Protein AF-D6KAJ3-F1 (afdb_monomer_lite)

Secondary structure (DSSP, 8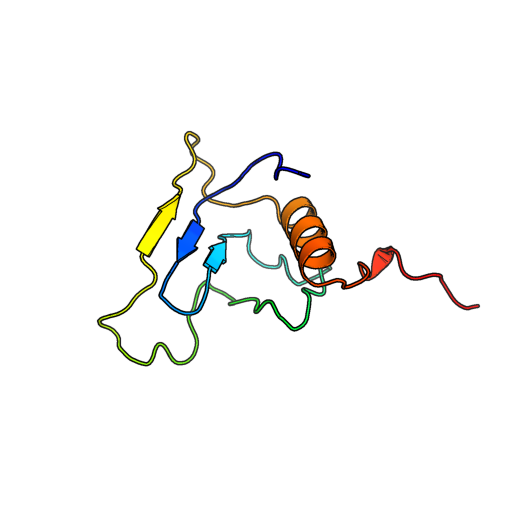-state):
----S----EEE-SS-EEE---TTTTSS----TTS---GGG--TT-S-GGGPPEEEE--SSS--PPPHHHHHHHHHHHHTPPPGGGS----

Structure (mmCIF, N/CA/C/O backbone):
data_AF-D6KAJ3-F1
#
_entry.id   AF-D6KAJ3-F1
#
loop_
_atom_site.group_PDB
_atom_site.id
_atom_site.type_symbol
_atom_site.label_atom_id
_atom_site.label_alt_id
_atom_site.label_comp_id
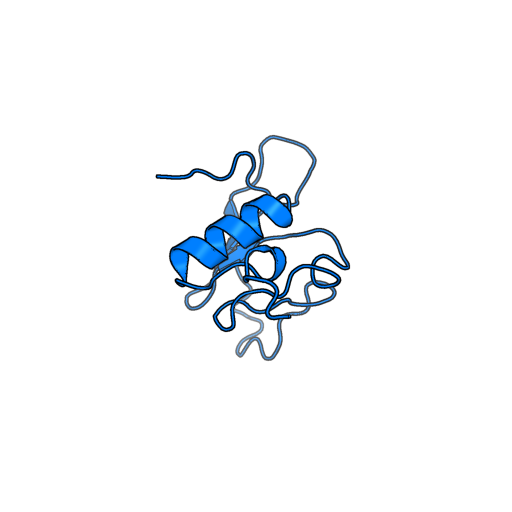_atom_site.label_asym_id
_atom_site.label_entity_id
_atom_site.label_seq_id
_atom_site.pdbx_PDB_ins_code
_atom_site.Cartn_x
_atom_site.Cartn_y
_atom_site.Cartn_z
_atom_site.occupancy
_atom_site.B_iso_or_equiv
_atom_site.auth_seq_id
_atom_site.auth_comp_id
_atom_site.auth_asym_id
_atom_site.auth_atom_id
_atom_site.pdbx_PDB_model_num
ATOM 1 N N . MET A 1 1 ? 6.378 13.968 12.902 1.00 47.94 1 MET A N 1
ATOM 2 C CA . MET A 1 1 ? 5.610 12.983 12.105 1.00 47.94 1 MET A CA 1
ATOM 3 C C . MET A 1 1 ? 6.564 11.912 11.598 1.00 47.94 1 MET A C 1
ATOM 5 O O . MET A 1 1 ? 7.598 12.296 11.059 1.00 47.94 1 MET A O 1
ATOM 9 N N . PRO A 1 2 ? 6.282 10.610 11.775 1.00 53.62 2 PRO A N 1
ATOM 10 C CA . PRO A 1 2 ? 7.087 9.572 11.147 1.00 53.62 2 PRO A CA 1
ATOM 11 C C . PRO A 1 2 ? 6.883 9.682 9.635 1.00 53.62 2 PRO A C 1
ATOM 13 O O . PRO A 1 2 ? 5.778 9.491 9.137 1.00 53.62 2 PRO A O 1
ATOM 16 N N . ARG A 1 3 ? 7.929 10.083 8.915 1.00 69.19 3 ARG A N 1
ATOM 17 C CA . ARG A 1 3 ? 7.907 10.149 7.453 1.00 69.19 3 ARG A CA 1
ATOM 18 C C . ARG A 1 3 ? 8.352 8.793 6.932 1.00 69.19 3 ARG A C 1
ATOM 20 O O . ARG A 1 3 ? 9.273 8.196 7.489 1.00 69.19 3 ARG A O 1
ATOM 27 N N . LEU A 1 4 ? 7.706 8.310 5.877 1.00 83.56 4 LEU A N 1
ATOM 28 C CA . LEU A 1 4 ? 8.216 7.147 5.164 1.00 83.56 4 LEU A CA 1
ATOM 29 C C . LEU A 1 4 ? 9.637 7.469 4.671 1.00 83.56 4 LEU A C 1
ATOM 31 O O . LEU A 1 4 ? 9.836 8.540 4.096 1.00 83.56 4 LEU A O 1
ATOM 35 N N . PRO A 1 5 ? 10.620 6.575 4.882 1.00 82.81 5 PRO A N 1
ATOM 36 C CA . PRO A 1 5 ? 11.999 6.820 4.458 1.00 82.81 5 PRO A CA 1
ATOM 37 C C . PRO A 1 5 ? 12.103 6.937 2.933 1.00 82.81 5 PRO A C 1
ATOM 39 O O . PRO A 1 5 ? 12.944 7.662 2.415 1.00 82.81 5 PRO A O 1
ATOM 42 N N . ARG A 1 6 ? 11.215 6.240 2.215 1.00 90.00 6 ARG A N 1
ATOM 43 C CA . ARG A 1 6 ? 11.027 6.346 0.771 1.00 90.00 6 ARG A CA 1
ATOM 44 C C . ARG A 1 6 ? 9.549 6.187 0.441 1.00 90.00 6 ARG A C 1
ATOM 46 O O . ARG A 1 6 ? 8.903 5.300 0.994 1.00 90.00 6 ARG A O 1
ATOM 53 N N . VAL A 1 7 ? 9.058 6.995 -0.493 1.00 93.75 7 VAL A N 1
ATOM 54 C CA . VAL A 1 7 ? 7.707 6.891 -1.056 1.00 93.75 7 VAL A CA 1
ATOM 55 C C . VAL A 1 7 ? 7.836 6.660 -2.559 1.00 93.75 7 VAL A C 1
ATOM 57 O O . VAL A 1 7 ? 8.472 7.467 -3.240 1.00 93.75 7 VAL A O 1
ATOM 60 N N . GLY A 1 8 ? 7.290 5.540 -3.040 1.00 95.19 8 GLY A N 1
ATOM 61 C CA . GLY A 1 8 ? 7.185 5.211 -4.466 1.00 95.19 8 GLY A CA 1
ATOM 62 C C . GLY A 1 8 ? 6.052 5.982 -5.137 1.00 95.19 8 GLY A C 1
ATOM 63 O O . GLY A 1 8 ? 5.665 7.034 -4.655 1.00 95.19 8 GLY A O 1
ATOM 64 N N . CYS A 1 9 ? 5.490 5.474 -6.226 1.00 96.25 9 CYS A N 1
ATOM 65 C CA . CYS A 1 9 ? 4.316 6.071 -6.846 1.00 96.25 9 CYS A CA 1
ATOM 66 C C . CYS A 1 9 ? 3.112 6.012 -5.899 1.00 96.25 9 CYS A C 1
ATOM 68 O O . CYS A 1 9 ? 2.845 4.967 -5.293 1.00 96.25 9 CYS A O 1
ATOM 70 N N . VAL A 1 10 ? 2.385 7.127 -5.814 1.00 96.00 10 VAL A N 1
ATOM 71 C CA . VAL A 1 10 ? 1.105 7.209 -5.105 1.00 96.00 10 VAL A CA 1
ATOM 72 C C . VAL A 1 10 ? 0.045 7.698 -6.068 1.00 96.00 10 VAL A C 1
ATOM 74 O O . VAL A 1 10 ? 0.209 8.752 -6.686 1.00 96.00 10 VAL A O 1
ATOM 77 N N . TYR A 1 11 ? -1.035 6.939 -6.171 1.00 94.88 11 TYR A N 1
ATOM 78 C CA . TYR A 1 11 ? -2.220 7.331 -6.910 1.00 94.88 11 TYR A CA 1
ATOM 79 C C . TYR A 1 11 ? -3.330 7.698 -5.937 1.00 94.88 11 TYR A C 1
ATOM 81 O O . TYR A 1 11 ? -3.363 7.197 -4.816 1.00 94.88 11 TYR A O 1
ATOM 89 N N . ALA A 1 12 ? -4.237 8.568 -6.350 1.00 93.88 12 ALA A N 1
ATOM 90 C CA . ALA A 1 12 ? -5.392 8.920 -5.548 1.00 93.88 12 ALA A CA 1
ATOM 91 C C . ALA A 1 12 ? -6.609 9.199 -6.425 1.00 93.88 12 ALA A C 1
ATOM 93 O O . ALA A 1 12 ? -6.497 9.736 -7.533 1.00 93.88 12 ALA A O 1
ATOM 94 N N . ASP A 1 13 ? -7.762 8.842 -5.884 1.00 89.81 13 ASP A N 1
ATOM 95 C CA . ASP A 1 13 ? -9.081 9.270 -6.331 1.00 89.81 13 ASP A CA 1
ATOM 96 C C . ASP A 1 13 ? -9.798 9.988 -5.166 1.00 89.81 13 ASP A C 1
ATOM 98 O O . ASP A 1 13 ? -9.163 10.383 -4.185 1.00 89.81 13 ASP A O 1
ATOM 102 N N . GLU A 1 14 ? -11.109 10.209 -5.271 1.00 87.44 14 GLU A N 1
ATOM 103 C CA . GLU A 1 14 ? -11.887 10.896 -4.225 1.00 87.44 14 GLU A CA 1
ATOM 104 C C . GLU A 1 14 ? -12.032 10.097 -2.923 1.00 87.44 14 GLU A C 1
ATOM 106 O O . GLU A 1 14 ? -12.373 10.661 -1.886 1.00 87.44 14 GLU A O 1
ATOM 111 N N . THR A 1 15 ? -11.808 8.788 -2.982 1.00 87.31 15 THR A N 1
ATOM 112 C CA . THR A 1 15 ? -12.133 7.831 -1.924 1.00 87.31 15 THR A CA 1
ATOM 113 C C . THR A 1 15 ? -10.899 7.158 -1.337 1.00 87.31 15 THR A C 1
ATOM 115 O O . THR A 1 15 ? -10.863 6.902 -0.135 1.00 87.31 15 THR A O 1
ATOM 118 N N . HIS A 1 16 ? -9.873 6.900 -2.152 1.00 90.31 16 HIS A N 1
ATOM 119 C CA . HIS A 1 16 ? -8.734 6.078 -1.763 1.00 90.31 16 HIS A CA 1
ATOM 120 C C . HIS A 1 16 ? -7.398 6.658 -2.224 1.00 90.31 16 HIS A C 1
ATOM 122 O O . HIS A 1 16 ? -7.277 7.317 -3.260 1.00 90.31 16 HIS A O 1
ATOM 128 N N . TRP A 1 17 ? -6.365 6.369 -1.431 1.00 93.50 17 TRP A N 1
ATOM 129 C CA . TRP A 1 17 ? -4.966 6.542 -1.806 1.00 93.50 17 TRP A CA 1
ATOM 130 C C . TRP A 1 17 ? -4.349 5.166 -2.030 1.00 93.50 17 TRP A C 1
ATOM 132 O O . TRP A 1 17 ? -4.535 4.247 -1.233 1.00 93.50 17 TRP A O 1
ATOM 142 N N . TRP A 1 18 ? -3.573 5.047 -3.096 1.00 94.62 18 TRP A N 1
ATOM 143 C CA . TRP A 1 18 ? -3.022 3.795 -3.583 1.00 94.62 18 TRP A CA 1
ATOM 144 C C . TRP A 1 18 ? -1.505 3.901 -3.656 1.00 94.62 18 TRP A C 1
ATOM 146 O O . TRP A 1 18 ? -0.962 4.755 -4.358 1.00 94.62 18 TRP A O 1
ATOM 156 N N . TRP A 1 19 ? -0.804 3.009 -2.964 1.00 95.62 19 TRP A N 1
ATOM 157 C CA . TRP A 1 19 ? 0.648 2.881 -3.059 1.00 95.62 19 TRP A CA 1
ATOM 158 C C . TRP A 1 19 ? 0.998 1.655 -3.889 1.00 95.62 19 TRP A C 1
ATOM 160 O O . TRP A 1 19 ? 0.460 0.575 -3.658 1.00 95.62 19 TRP A O 1
ATOM 170 N N . ILE A 1 20 ? 1.968 1.792 -4.794 1.00 94.88 20 ILE A N 1
ATOM 171 C CA . ILE A 1 20 ? 2.582 0.616 -5.417 1.00 94.88 20 ILE A CA 1
ATOM 172 C C . ILE A 1 20 ? 3.520 -0.041 -4.400 1.00 94.88 20 ILE A C 1
ATOM 174 O O . ILE A 1 20 ? 4.404 0.614 -3.835 1.00 94.88 20 ILE A O 1
ATOM 178 N N . VAL A 1 21 ? 3.363 -1.347 -4.213 1.00 95.38 21 VAL A N 1
ATOM 179 C CA . VAL A 1 21 ? 4.263 -2.219 -3.448 1.00 95.38 21 VAL A CA 1
ATOM 180 C C . VAL A 1 21 ? 4.673 -3.414 -4.318 1.00 95.38 21 VAL A C 1
ATOM 182 O O . VAL A 1 21 ? 3.982 -3.706 -5.295 1.00 95.38 21 VAL A O 1
ATOM 185 N N . PRO A 1 22 ? 5.790 -4.103 -4.020 1.00 94.75 22 PRO A N 1
ATOM 186 C CA . PRO A 1 22 ? 6.122 -5.355 -4.695 1.00 94.75 22 PRO A CA 1
ATOM 187 C C . PRO A 1 22 ? 4.990 -6.388 -4.575 1.00 94.75 22 PRO A C 1
ATOM 189 O O . PRO A 1 22 ? 4.223 -6.367 -3.604 1.00 94.75 22 PRO A O 1
ATOM 192 N N . ALA A 1 23 ? 4.903 -7.300 -5.544 1.00 93.12 23 ALA A N 1
ATOM 193 C CA . ALA A 1 23 ? 4.027 -8.467 -5.443 1.00 93.12 23 ALA A CA 1
ATOM 194 C C . ALA A 1 23 ? 4.310 -9.258 -4.151 1.00 93.12 23 ALA A C 1
ATOM 196 O O . ALA A 1 23 ? 5.407 -9.165 -3.595 1.00 93.12 23 ALA A O 1
ATOM 197 N N . ASP A 1 24 ? 3.299 -9.979 -3.666 1.00 91.75 24 ASP A N 1
ATOM 198 C CA . ASP A 1 24 ? 3.354 -10.819 -2.460 1.00 91.75 24 ASP A CA 1
ATOM 199 C C . ASP A 1 24 ? 3.681 -10.055 -1.163 1.00 91.75 24 ASP A C 1
ATOM 201 O O . ASP A 1 24 ? 4.092 -10.628 -0.151 1.00 91.75 24 ASP A O 1
ATOM 205 N N . SER A 1 25 ? 3.485 -8.732 -1.156 1.00 93.38 25 SER A N 1
ATOM 206 C CA . SER A 1 25 ? 3.680 -7.917 0.052 1.00 93.3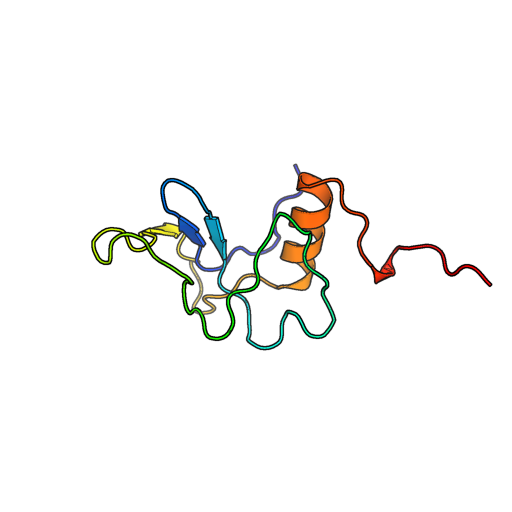8 25 SER A CA 1
ATOM 207 C C . SER A 1 25 ? 2.651 -8.219 1.148 1.00 93.38 25 SER A C 1
ATOM 209 O O . SER A 1 25 ? 2.811 -7.743 2.266 1.00 93.38 25 SER A O 1
ATOM 211 N N . ASP A 1 26 ? 1.606 -8.987 0.858 1.00 90.06 26 ASP A N 1
ATOM 212 C CA . ASP A 1 26 ? 0.614 -9.508 1.799 1.00 90.06 26 ASP A CA 1
ATOM 213 C C . ASP A 1 26 ? 1.030 -10.830 2.471 1.00 90.06 26 ASP A C 1
ATOM 215 O O . ASP A 1 26 ? 0.480 -11.165 3.519 1.00 90.06 26 ASP A O 1
ATOM 219 N N . TYR A 1 27 ? 2.048 -11.537 1.960 1.00 86.06 27 TYR A N 1
ATOM 220 C CA . TYR A 1 27 ? 2.469 -12.855 2.467 1.00 86.06 27 TYR A CA 1
ATOM 221 C C . TYR A 1 27 ? 2.774 -12.875 3.978 1.00 86.06 27 TYR A C 1
ATOM 223 O O . TYR A 1 27 ? 2.425 -13.820 4.683 1.00 86.06 27 TYR A O 1
ATOM 231 N N . ALA A 1 28 ? 3.415 -11.824 4.496 1.00 83.25 28 ALA A N 1
ATOM 232 C CA . ALA A 1 28 ? 3.757 -11.698 5.919 1.00 83.25 28 ALA A CA 1
ATOM 233 C C . ALA A 1 28 ? 3.206 -10.420 6.572 1.00 83.25 28 ALA A C 1
ATOM 235 O O . ALA A 1 28 ? 3.358 -10.216 7.780 1.00 83.25 28 ALA A O 1
ATOM 236 N N . LEU A 1 29 ? 2.575 -9.542 5.788 1.00 88.19 29 LEU A N 1
ATOM 237 C CA . LEU A 1 29 ? 2.031 -8.278 6.268 1.00 88.19 29 LEU A CA 1
ATOM 238 C C . LEU A 1 29 ? 0.513 -8.359 6.220 1.00 88.19 29 LEU A C 1
ATOM 240 O O . LEU A 1 29 ? -0.115 -8.137 5.189 1.00 88.19 29 LEU A O 1
ATOM 244 N N . ARG A 1 30 ? -0.090 -8.643 7.375 1.00 91.19 30 ARG A N 1
ATOM 245 C CA . ARG A 1 30 ? -1.536 -8.498 7.531 1.00 91.19 30 ARG A CA 1
ATOM 246 C C . ARG A 1 30 ? -1.870 -7.014 7.601 1.00 91.19 30 ARG A C 1
ATOM 248 O O . ARG A 1 30 ? -1.815 -6.438 8.690 1.00 91.19 30 ARG A O 1
ATOM 255 N N . TRP A 1 31 ? -2.140 -6.413 6.443 1.00 92.25 31 TRP A N 1
ATOM 256 C CA . TRP A 1 31 ? -2.550 -5.016 6.317 1.00 92.25 31 TRP A CA 1
ATOM 257 C C . TRP A 1 31 ? -3.752 -4.713 7.235 1.00 92.25 31 TRP A C 1
ATOM 259 O O . TRP A 1 31 ? -4.564 -5.610 7.472 1.00 92.25 31 TRP A O 1
ATOM 269 N N . PRO A 1 32 ? -3.850 -3.496 7.808 1.00 93.19 32 PRO A N 1
ATOM 270 C CA . PRO A 1 32 ? -5.015 -3.096 8.603 1.00 93.19 32 PRO A CA 1
ATOM 271 C C . PRO A 1 32 ? -6.320 -3.224 7.810 1.00 93.19 32 PRO A C 1
ATOM 273 O O . PRO A 1 32 ? -6.297 -2.994 6.608 1.00 93.19 32 PRO A O 1
ATOM 276 N N . ASP A 1 33 ? -7.454 -3.473 8.473 1.00 91.12 33 ASP A N 1
ATOM 277 C CA . ASP A 1 33 ? -8.759 -3.649 7.801 1.00 91.12 33 ASP A CA 1
ATOM 278 C C . ASP A 1 33 ? -9.175 -2.439 6.941 1.00 91.12 33 ASP A C 1
ATOM 280 O O . ASP A 1 33 ? -9.889 -2.588 5.956 1.00 91.12 33 ASP A O 1
ATOM 284 N N . ALA A 1 34 ? -8.692 -1.239 7.283 1.00 89.12 34 ALA A N 1
ATOM 285 C CA . ALA A 1 34 ? -8.901 -0.011 6.511 1.00 89.12 34 ALA A CA 1
ATOM 286 C C . ALA A 1 34 ? -8.030 0.095 5.237 1.00 89.12 34 ALA A C 1
ATOM 288 O O . ALA A 1 34 ? -8.096 1.100 4.533 1.00 89.12 34 ALA A O 1
ATOM 289 N N . ALA A 1 35 ? -7.169 -0.888 4.964 1.00 92.00 35 ALA A N 1
ATOM 290 C CA . ALA A 1 35 ? -6.299 -0.938 3.797 1.00 92.00 35 ALA A CA 1
ATOM 291 C C . ALA A 1 35 ? -6.545 -2.227 3.002 1.00 92.00 35 ALA A C 1
ATOM 293 O O . ALA A 1 35 ? -6.488 -3.332 3.535 1.00 92.00 35 ALA A O 1
ATOM 294 N N . HIS A 1 36 ? -6.748 -2.081 1.694 1.00 89.62 36 HIS A N 1
ATOM 295 C CA . HIS A 1 36 ? -6.969 -3.201 0.785 1.00 89.62 36 HIS A CA 1
ATOM 296 C C . HIS A 1 36 ? -5.703 -3.500 -0.022 1.00 89.62 36 HIS A C 1
ATOM 298 O O . HIS A 1 36 ? -5.120 -2.605 -0.637 1.00 89.62 36 HIS A O 1
ATOM 304 N N . TYR A 1 37 ? -5.282 -4.767 -0.044 1.00 91.75 37 TYR A N 1
ATOM 305 C CA . TYR A 1 37 ? -4.221 -5.228 -0.936 1.00 91.75 37 TYR A CA 1
ATOM 306 C C . TYR A 1 37 ? -4.824 -5.633 -2.286 1.00 91.75 37 TYR A C 1
ATOM 308 O O . TYR A 1 37 ? -5.507 -6.649 -2.392 1.00 91.75 37 TYR A O 1
ATOM 316 N N . ALA A 1 38 ? -4.596 -4.814 -3.311 1.00 91.56 38 ALA A N 1
ATOM 317 C CA . ALA A 1 38 ? -5.071 -5.057 -4.670 1.00 91.56 38 ALA A CA 1
ATOM 318 C C . ALA A 1 38 ? -4.044 -5.880 -5.467 1.00 91.56 38 ALA A C 1
ATOM 320 O O . ALA A 1 38 ? -3.126 -5.330 -6.087 1.00 91.56 38 ALA A O 1
ATOM 321 N N . THR A 1 39 ? -4.184 -7.206 -5.442 1.00 90.06 39 THR A N 1
ATOM 322 C CA . THR A 1 39 ? -3.287 -8.126 -6.158 1.00 90.06 39 THR A CA 1
ATOM 323 C C . THR A 1 39 ? -3.251 -7.816 -7.654 1.00 90.06 39 THR A C 1
ATOM 325 O O . THR A 1 39 ? -4.277 -7.574 -8.289 1.00 90.06 39 THR A O 1
ATOM 328 N N . GLY A 1 40 ? -2.045 -7.793 -8.228 1.00 89.00 40 GLY A N 1
ATOM 329 C CA . GLY A 1 40 ? -1.843 -7.469 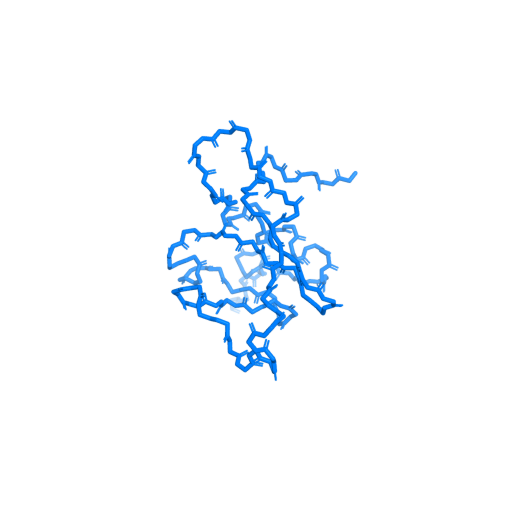-9.643 1.00 89.00 40 GLY A CA 1
ATOM 330 C C . GLY A 1 40 ? -2.173 -6.019 -10.018 1.00 89.00 40 GLY A C 1
ATOM 331 O O . GLY A 1 40 ? -2.247 -5.720 -11.205 1.00 89.00 40 GLY A O 1
ATOM 332 N N . ALA A 1 41 ? -2.370 -5.132 -9.032 1.00 87.50 41 ALA A N 1
ATOM 333 C CA . ALA A 1 41 ? -2.842 -3.761 -9.232 1.00 87.50 41 ALA A CA 1
ATOM 334 C C . ALA A 1 41 ? -4.195 -3.679 -9.969 1.00 87.50 41 ALA A C 1
ATOM 336 O O . ALA A 1 41 ? -4.460 -2.728 -10.704 1.00 87.50 41 ALA A O 1
ATOM 337 N N . VAL A 1 42 ? -5.059 -4.678 -9.759 1.00 86.81 42 VAL A N 1
ATOM 338 C CA . VAL A 1 42 ? -6.432 -4.686 -10.272 1.00 86.81 42 VAL A CA 1
ATOM 339 C C . VAL A 1 42 ? -7.334 -3.968 -9.273 1.00 86.81 42 VAL A C 1
ATOM 341 O O . VAL A 1 42 ? -7.414 -4.366 -8.114 1.00 86.81 42 VAL A O 1
ATOM 344 N N . LEU A 1 43 ? -8.011 -2.910 -9.717 1.00 80.69 43 LEU A N 1
ATOM 345 C CA . LEU A 1 43 ? -8.950 -2.153 -8.888 1.00 80.69 43 LEU A CA 1
ATOM 346 C C . LEU A 1 43 ? -10.324 -2.847 -8.909 1.00 80.69 43 LEU A C 1
ATOM 348 O O . LEU A 1 43 ? -10.938 -2.898 -9.979 1.00 80.69 43 LEU A O 1
ATOM 352 N N . PRO A 1 44 ? -10.807 -3.401 -7.781 1.00 69.25 44 PRO A N 1
ATOM 353 C CA . PRO A 1 44 ? -12.137 -3.997 -7.721 1.00 69.25 44 PRO A CA 1
ATOM 354 C C . PRO A 1 44 ? -13.201 -2.902 -7.869 1.00 69.25 44 PRO A C 1
ATOM 356 O O . PRO A 1 44 ? -13.082 -1.848 -7.249 1.00 69.25 44 PRO A O 1
ATOM 359 N N . ASP A 1 45 ? -14.214 -3.150 -8.704 1.00 64.69 45 ASP A N 1
ATOM 360 C CA . ASP A 1 45 ? -15.393 -2.293 -8.886 1.00 64.69 45 ASP A CA 1
ATOM 361 C C . ASP A 1 45 ? -15.087 -0.795 -9.029 1.00 64.69 45 ASP A C 1
ATOM 363 O O . ASP A 1 45 ? -15.705 0.025 -8.356 1.00 64.69 45 ASP A O 1
ATOM 367 N N . ALA A 1 46 ? -14.152 -0.406 -9.907 1.00 60.84 46 ALA A N 1
ATOM 368 C CA . ALA A 1 46 ? -13.995 1.002 -10.280 1.00 60.84 46 ALA A CA 1
ATOM 369 C C . ALA A 1 46 ? -15.325 1.484 -10.905 1.00 60.84 46 ALA A C 1
ATOM 371 O O . ALA A 1 46 ? -15.591 1.144 -12.061 1.00 60.84 46 ALA A O 1
ATOM 372 N N . PRO A 1 47 ? -16.183 2.248 -10.188 1.00 55.09 47 PRO A N 1
ATOM 373 C CA . PRO A 1 47 ? -17.591 2.416 -10.571 1.00 55.09 47 PRO A CA 1
ATOM 374 C C . PRO A 1 47 ? -17.760 3.198 -11.875 1.00 55.09 47 PRO A C 1
ATOM 376 O O . PRO A 1 47 ? -18.836 3.222 -12.460 1.00 55.09 47 PRO A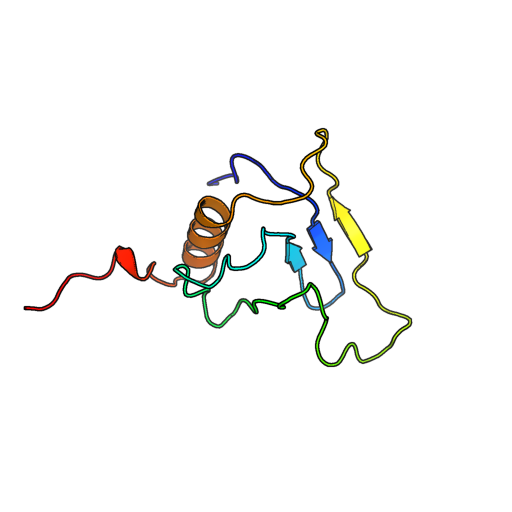 O 1
ATOM 379 N N . HIS A 1 48 ? -16.683 3.838 -12.330 1.00 56.19 48 HIS A N 1
ATOM 380 C CA . HIS A 1 48 ? -16.584 4.520 -13.602 1.00 56.19 48 HIS A CA 1
ATOM 381 C C . HIS A 1 48 ? -15.169 4.302 -14.144 1.00 56.19 48 HIS A C 1
ATOM 383 O O . HIS A 1 48 ? -14.194 4.748 -13.537 1.00 56.19 48 HIS A O 1
ATOM 389 N N . THR A 1 49 ? -15.042 3.661 -15.306 1.00 57.44 49 THR A N 1
ATOM 390 C CA . THR A 1 49 ? -13.781 3.586 -16.072 1.00 57.44 49 THR A CA 1
ATOM 391 C C . THR A 1 49 ? -13.192 4.969 -16.372 1.00 57.44 49 THR A C 1
ATOM 393 O O . THR A 1 49 ? -11.987 5.092 -16.571 1.00 57.44 49 THR A O 1
ATOM 396 N N . ASP A 1 50 ? -14.019 6.015 -16.316 1.00 62.78 50 ASP A N 1
ATOM 397 C CA . ASP A 1 50 ? -13.622 7.416 -16.486 1.00 62.78 50 ASP A CA 1
ATOM 398 C C . ASP A 1 50 ? -12.904 8.006 -15.261 1.00 62.78 50 ASP A C 1
ATOM 400 O O . ASP A 1 50 ? -12.423 9.138 -15.308 1.00 62.78 50 ASP A O 1
ATOM 404 N N . ARG A 1 51 ? -12.817 7.261 -14.150 1.00 72.50 51 ARG A N 1
ATOM 405 C CA . ARG A 1 51 ? -12.300 7.764 -12.874 1.00 72.50 51 ARG A CA 1
ATOM 406 C C . ARG A 1 51 ? -11.216 6.878 -12.274 1.00 72.50 51 ARG A C 1
ATOM 408 O O . ARG A 1 51 ? -11.248 6.536 -11.095 1.00 72.50 51 ARG A O 1
ATOM 415 N N . LEU A 1 52 ? -10.238 6.518 -13.101 1.00 82.75 52 LEU A N 1
ATOM 416 C CA . LEU A 1 52 ? -9.023 5.870 -12.619 1.00 82.75 52 LEU A CA 1
ATOM 417 C C . LEU A 1 52 ? -8.278 6.784 -11.626 1.00 82.75 52 LEU A C 1
ATOM 419 O O . LEU A 1 52 ? -8.226 8.002 -11.838 1.00 82.75 52 LEU A O 1
ATOM 423 N N . PRO A 1 53 ? -7.656 6.217 -10.576 1.00 90.19 53 PRO A N 1
ATOM 424 C CA . PRO A 1 53 ? -6.795 6.966 -9.676 1.00 90.19 53 PRO A CA 1
ATOM 425 C C . PRO A 1 53 ? -5.712 7.722 -10.447 1.00 90.19 53 PRO A C 1
ATOM 427 O O . PRO A 1 53 ? -5.038 7.179 -11.326 1.00 90.19 53 PRO A O 1
ATOM 430 N N . THR A 1 54 ? -5.520 8.988 -10.098 1.00 92.94 54 THR A N 1
ATOM 431 C CA . THR A 1 54 ? -4.520 9.852 -10.729 1.00 92.94 54 THR A CA 1
ATOM 432 C C . THR A 1 54 ? -3.199 9.767 -9.985 1.00 92.94 54 THR A C 1
ATOM 434 O O . THR A 1 54 ? -3.170 9.632 -8.766 1.00 92.94 54 THR A O 1
ATOM 437 N N . LEU A 1 55 ? -2.085 9.849 -10.707 1.00 95.38 55 LEU A N 1
ATOM 438 C CA . LEU A 1 55 ? -0.755 9.796 -10.110 1.00 95.38 55 LEU A CA 1
ATOM 439 C C . LEU A 1 55 ? -0.417 11.137 -9.447 1.00 95.38 55 LEU A C 1
ATOM 441 O O . LEU A 1 55 ? -0.114 12.107 -10.138 1.00 95.38 55 LEU A O 1
ATOM 445 N N . ILE A 1 56 ? -0.443 11.172 -8.116 1.00 96.06 56 ILE A N 1
ATOM 446 C CA . ILE A 1 56 ? -0.220 12.388 -7.318 1.00 96.06 56 ILE A CA 1
ATOM 447 C C . ILE A 1 56 ? 1.216 12.522 -6.807 1.00 96.06 56 ILE A C 1
ATOM 449 O O . ILE A 1 56 ? 1.653 13.618 -6.464 1.00 96.06 56 ILE A O 1
ATOM 453 N N . HIS A 1 57 ? 1.975 11.424 -6.770 1.00 95.50 57 HIS A N 1
ATOM 454 C CA . HIS A 1 57 ? 3.388 11.450 -6.399 1.00 95.50 57 HIS A CA 1
ATOM 455 C C . HIS A 1 57 ? 4.188 10.470 -7.250 1.00 95.50 57 HIS A C 1
ATOM 457 O O . HIS A 1 57 ? 3.856 9.289 -7.323 1.00 95.50 57 HIS A O 1
ATOM 463 N N . ARG A 1 58 ? 5.258 10.968 -7.874 1.00 95.31 58 ARG A N 1
ATOM 464 C CA . ARG A 1 58 ? 6.251 10.182 -8.615 1.00 95.31 58 ARG A CA 1
ATOM 465 C C . ARG A 1 58 ? 7.581 10.248 -7.862 1.00 95.31 58 ARG A C 1
ATOM 467 O O . ARG A 1 58 ? 8.026 11.354 -7.549 1.00 95.31 58 ARG A O 1
ATOM 474 N N . PRO A 1 59 ? 8.237 9.112 -7.570 1.00 94.12 59 PRO A N 1
ATOM 475 C CA . PRO A 1 59 ? 9.561 9.133 -6.968 1.00 94.12 59 PRO A CA 1
ATOM 476 C C . PRO A 1 59 ? 10.581 9.727 -7.949 1.00 94.12 59 PRO A C 1
ATOM 478 O O . PRO A 1 59 ? 10.439 9.598 -9.161 1.00 94.12 59 PRO A O 1
ATOM 481 N N . SER A 1 60 ? 11.638 10.350 -7.424 1.00 90.25 60 SER A N 1
ATOM 482 C CA . SER A 1 60 ? 12.750 10.866 -8.237 1.00 90.25 60 SER A CA 1
ATOM 483 C C . SER A 1 60 ? 13.654 9.764 -8.804 1.00 90.25 60 SER A C 1
ATOM 485 O O . SER A 1 60 ? 14.372 9.995 -9.772 1.00 90.25 60 SER A O 1
ATOM 487 N N . GLY A 1 61 ? 13.645 8.577 -8.193 1.00 88.75 61 GLY A N 1
ATOM 488 C CA . GLY A 1 61 ? 14.395 7.409 -8.653 1.00 88.75 61 GLY A CA 1
ATOM 489 C C . GLY A 1 61 ? 13.597 6.513 -9.602 1.00 88.75 61 GLY A C 1
ATOM 490 O O . GLY A 1 61 ? 12.411 6.716 -9.839 1.00 88.75 61 GLY A O 1
ATOM 491 N N . THR A 1 62 ? 14.244 5.459 -10.095 1.00 89.94 62 THR A N 1
ATOM 492 C CA . THR A 1 62 ? 13.647 4.489 -11.032 1.00 89.94 62 THR A CA 1
ATOM 493 C C . THR A 1 62 ? 12.762 3.440 -10.362 1.00 89.94 62 THR A C 1
ATOM 495 O O . THR A 1 62 ? 12.074 2.691 -11.046 1.00 89.94 62 THR A O 1
ATOM 498 N N . VAL A 1 63 ? 12.783 3.358 -9.030 1.00 91.88 63 VAL A N 1
ATOM 499 C CA . VAL A 1 63 ? 12.031 2.359 -8.267 1.00 91.88 63 VAL A CA 1
ATOM 500 C C . VAL A 1 63 ? 10.624 2.893 -7.976 1.00 91.88 63 VAL A C 1
ATOM 502 O O . VAL A 1 63 ? 10.492 3.798 -7.148 1.00 91.88 63 VAL A O 1
ATOM 505 N N . PRO A 1 64 ? 9.562 2.331 -8.588 1.00 93.62 64 PRO A N 1
ATOM 506 C CA . PRO A 1 64 ? 8.215 2.884 -8.483 1.00 93.62 64 PRO A CA 1
ATOM 507 C C . PRO A 1 64 ? 7.499 2.484 -7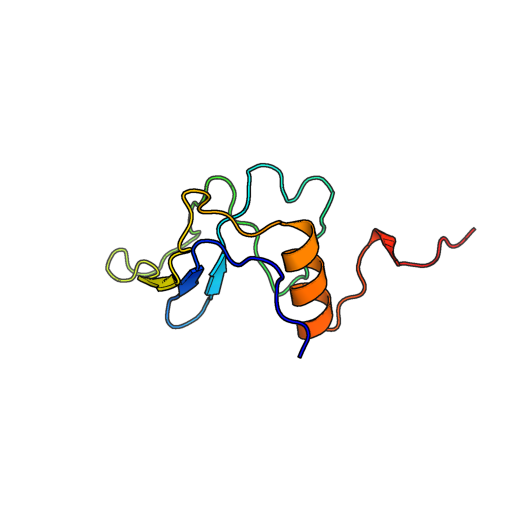.189 1.00 93.62 64 PRO A C 1
ATOM 509 O O . PRO A 1 64 ? 6.414 2.986 -6.928 1.00 93.62 64 PRO A O 1
ATOM 512 N N . TYR A 1 65 ? 8.056 1.583 -6.374 1.00 94.31 65 TYR A N 1
ATOM 513 C CA . TYR A 1 65 ? 7.358 1.034 -5.212 1.00 94.31 65 TYR A CA 1
ATOM 514 C C . TYR A 1 65 ? 7.818 1.624 -3.873 1.00 94.31 65 TYR A C 1
ATOM 516 O O . TYR A 1 65 ? 8.999 1.926 -3.634 1.00 94.31 65 TYR A O 1
ATOM 524 N N . THR A 1 66 ? 6.863 1.720 -2.954 1.00 95.69 66 THR A N 1
ATOM 525 C CA . THR A 1 66 ? 7.102 2.028 -1.544 1.00 95.69 66 THR A CA 1
ATOM 526 C C . THR A 1 66 ? 7.542 0.750 -0.821 1.00 95.69 66 THR A C 1
ATOM 528 O O . THR A 1 66 ? 6.918 -0.291 -1.018 1.00 95.69 66 THR A O 1
ATOM 531 N N . PRO A 1 67 ? 8.609 0.772 0.004 1.00 94.06 67 PRO A N 1
ATOM 532 C CA . PRO A 1 67 ? 8.971 -0.370 0.841 1.00 94.06 67 PRO A CA 1
ATOM 533 C C . PRO A 1 67 ? 7.776 -0.858 1.680 1.00 94.06 67 PRO A C 1
ATOM 535 O O . PRO A 1 67 ? 7.238 -0.063 2.458 1.00 94.06 67 PRO A O 1
ATOM 538 N N . PRO A 1 68 ? 7.376 -2.138 1.578 1.00 93.56 68 PRO A N 1
ATOM 539 C CA . PRO A 1 68 ? 6.128 -2.601 2.177 1.00 93.56 68 PRO A CA 1
ATOM 540 C C . PRO A 1 68 ? 6.176 -2.607 3.711 1.00 93.56 68 PRO A C 1
ATOM 542 O O . PRO A 1 68 ? 5.210 -2.192 4.339 1.00 93.56 68 PRO A O 1
ATOM 545 N N . ILE A 1 69 ? 7.312 -2.952 4.336 1.00 93.75 69 ILE A N 1
ATOM 546 C CA . ILE A 1 69 ? 7.449 -2.957 5.807 1.00 93.75 69 ILE A CA 1
ATOM 547 C C . ILE A 1 69 ? 7.283 -1.541 6.409 1.00 93.75 69 ILE A C 1
ATOM 549 O O . ILE A 1 69 ? 6.438 -1.368 7.290 1.00 93.75 69 ILE A O 1
ATOM 553 N N . PRO A 1 70 ? 8.019 -0.500 5.960 1.00 93.38 70 PRO A N 1
ATOM 554 C CA . PRO A 1 70 ? 7.774 0.872 6.407 1.00 93.38 70 PRO A CA 1
ATOM 555 C C . PRO A 1 70 ? 6.351 1.375 6.154 1.00 93.38 70 PRO A C 1
ATOM 557 O O . PRO A 1 70 ? 5.792 2.039 7.027 1.00 93.38 70 PRO A O 1
ATOM 560 N N . LEU A 1 71 ? 5.762 1.062 4.992 1.00 94.94 71 LEU A N 1
ATOM 561 C CA . LEU A 1 71 ? 4.382 1.442 4.681 1.00 94.94 71 LEU A CA 1
ATOM 562 C C . LEU A 1 71 ? 3.392 0.782 5.642 1.00 94.94 71 LEU A C 1
ATOM 564 O O . LEU A 1 71 ? 2.554 1.469 6.218 1.00 94.94 71 LEU A O 1
ATOM 568 N N . TYR A 1 72 ? 3.540 -0.520 5.874 1.00 93.81 72 TYR A N 1
ATOM 569 C CA . TYR A 1 72 ? 2.730 -1.281 6.815 1.00 93.81 72 TYR A CA 1
ATOM 570 C C . TYR A 1 72 ? 2.770 -0.679 8.221 1.00 93.81 72 TYR A C 1
ATOM 572 O O . TYR A 1 72 ? 1.728 -0.393 8.804 1.00 93.81 72 TYR A O 1
ATOM 580 N N . LEU A 1 73 ? 3.967 -0.395 8.743 1.00 93.31 73 LEU A N 1
ATOM 581 C CA . LEU A 1 73 ? 4.122 0.234 10.055 1.00 93.31 73 LEU A CA 1
ATOM 582 C C . LEU A 1 73 ? 3.485 1.630 10.115 1.00 93.31 73 LEU A C 1
ATOM 584 O O . LEU A 1 73 ? 2.922 2.000 11.147 1.00 93.31 73 LEU A O 1
ATOM 588 N N . ALA A 1 74 ? 3.560 2.408 9.032 1.00 93.88 74 ALA A N 1
ATOM 589 C CA . ALA A 1 74 ? 2.912 3.713 8.954 1.00 93.88 74 ALA A CA 1
ATOM 590 C C . ALA A 1 74 ? 1.379 3.591 8.964 1.00 93.88 74 ALA A C 1
ATOM 592 O O . ALA A 1 74 ? 0.730 4.280 9.751 1.00 93.88 74 ALA A O 1
ATOM 593 N N . LEU A 1 75 ? 0.810 2.682 8.167 1.00 93.56 75 LEU A N 1
ATOM 594 C CA . LEU A 1 75 ? -0.634 2.437 8.125 1.00 93.56 75 LEU A CA 1
ATOM 595 C C . LEU A 1 75 ? -1.155 1.887 9.454 1.00 93.56 75 LEU A C 1
ATOM 597 O O . LEU A 1 75 ? -2.154 2.388 9.958 1.00 93.56 75 LEU A O 1
ATOM 601 N N . CYS A 1 76 ? -0.455 0.936 10.076 1.00 93.62 76 CYS A N 1
ATOM 602 C CA . CYS A 1 76 ? -0.765 0.451 11.423 1.00 93.62 76 CYS A CA 1
ATOM 603 C C . CYS A 1 76 ? -0.863 1.597 12.436 1.00 93.62 76 CYS A C 1
ATOM 605 O O . CYS A 1 76 ? -1.829 1.682 13.186 1.00 93.62 76 CYS A O 1
ATOM 607 N N . ARG A 1 77 ? 0.099 2.529 12.425 1.00 91.69 77 ARG A N 1
ATOM 608 C CA . ARG A 1 77 ? 0.077 3.690 13.328 1.00 91.69 77 ARG A CA 1
ATOM 609 C C . ARG A 1 77 ? -1.091 4.634 13.050 1.00 91.69 77 ARG A C 1
ATOM 611 O O . ARG A 1 77 ? -1.729 5.070 13.998 1.00 91.69 77 ARG A O 1
ATOM 618 N N . VAL A 1 78 ? -1.363 4.951 11.782 1.00 93.06 78 VAL A N 1
ATOM 619 C CA . VAL A 1 78 ? -2.457 5.865 11.394 1.00 93.06 78 VAL A CA 1
ATOM 620 C C . VAL A 1 78 ? -3.831 5.263 11.699 1.00 93.06 78 VAL A C 1
ATOM 622 O O . VAL A 1 78 ? -4.730 5.980 12.120 1.00 93.06 78 VAL A O 1
ATOM 625 N N . THR A 1 79 ? -3.981 3.950 11.533 1.00 92.75 79 THR A N 1
ATOM 626 C CA . THR A 1 79 ? -5.242 3.221 11.763 1.00 92.75 79 THR A CA 1
ATOM 627 C C . THR A 1 79 ? -5.410 2.720 13.200 1.00 92.75 79 THR A C 1
ATOM 629 O O . THR A 1 79 ? -6.417 2.094 13.507 1.00 92.75 79 THR A O 1
ATOM 632 N N . GLY A 1 80 ? -4.429 2.935 14.084 1.00 92.31 80 GLY A N 1
ATOM 633 C CA . GLY A 1 80 ? -4.454 2.405 15.452 1.00 92.31 80 GLY A CA 1
ATOM 634 C C . GLY A 1 80 ? -4.347 0.874 15.547 1.00 92.31 80 GLY A C 1
ATOM 635 O O . GLY A 1 80 ? -4.657 0.301 16.587 1.00 92.31 80 GLY A O 1
ATOM 636 N N . THR A 1 81 ? -3.898 0.197 14.486 1.00 92.00 81 THR A N 1
ATOM 637 C CA . THR A 1 81 ? -3.758 -1.265 14.445 1.00 92.00 81 THR A CA 1
ATOM 638 C C . THR A 1 81 ? -2.376 -1.695 14.938 1.00 92.00 81 THR A C 1
ATOM 640 O O . THR A 1 81 ? -1.356 -1.239 14.424 1.00 92.00 81 THR A O 1
ATOM 643 N N . THR A 1 82 ? -2.306 -2.625 15.894 1.00 90.69 82 THR A N 1
ATOM 644 C CA . THR A 1 82 ? -1.031 -3.223 16.329 1.00 90.69 82 THR A CA 1
ATOM 645 C C . THR A 1 82 ? -0.468 -4.154 15.246 1.00 90.69 82 THR A C 1
ATOM 647 O O . THR A 1 82 ? -1.169 -5.083 14.833 1.00 90.69 82 THR A O 1
ATOM 650 N N . PRO A 1 83 ? 0.792 -3.969 14.803 1.00 90.06 83 PRO A N 1
ATOM 651 C CA . PRO A 1 83 ? 1.420 -4.869 13.845 1.00 90.06 83 PRO A CA 1
ATOM 652 C C . PRO A 1 83 ? 1.415 -6.325 14.329 1.00 90.06 83 PRO A C 1
ATOM 654 O O . PRO A 1 83 ? 1.726 -6.588 15.490 1.00 90.06 83 PRO A O 1
ATOM 657 N N . THR A 1 84 ? 1.125 -7.288 13.453 1.00 83.56 84 THR A N 1
ATOM 658 C CA . THR A 1 84 ? 0.916 -8.702 13.832 1.00 83.56 84 THR A CA 1
ATOM 659 C C . THR A 1 84 ? 2.079 -9.299 14.630 1.00 83.56 84 THR A C 1
ATOM 661 O O . THR A 1 84 ? 1.872 -9.840 15.707 1.00 83.56 84 THR A O 1
ATOM 664 N N . TRP A 1 85 ? 3.300 -9.121 14.138 1.00 78.69 85 TRP A N 1
ATOM 665 C CA . TRP A 1 85 ? 4.574 -9.502 14.753 1.00 78.69 85 TRP A CA 1
ATOM 666 C C . TRP A 1 85 ? 4.928 -8.786 16.067 1.00 78.69 85 TRP A C 1
ATOM 668 O O . TRP A 1 85 ? 5.838 -9.218 16.763 1.00 78.69 85 TRP A O 1
ATOM 678 N N . SER A 1 86 ? 4.223 -7.709 16.424 1.00 77.50 86 SER A N 1
ATOM 679 C CA . SER A 1 86 ? 4.394 -7.015 17.711 1.00 77.50 86 SER A CA 1
ATOM 680 C C . SER A 1 86 ? 3.377 -7.438 18.772 1.00 77.50 86 SER A C 1
ATOM 682 O O . SER A 1 86 ? 3.437 -6.953 19.901 1.00 77.50 86 SER A O 1
ATOM 684 N N . ARG A 1 87 ? 2.430 -8.328 18.433 1.00 68.50 87 ARG A N 1
ATOM 685 C CA . ARG A 1 87 ? 1.495 -8.870 19.422 1.00 68.50 87 ARG A CA 1
ATOM 686 C C . ARG A 1 87 ? 2.259 -9.751 20.422 1.00 68.50 87 ARG A C 1
ATOM 688 O O . ARG A 1 87 ? 3.086 -10.552 19.988 1.00 68.50 87 ARG A O 1
ATOM 695 N N . PRO A 1 88 ? 1.987 -9.635 21.735 1.00 66.50 88 PRO A N 1
ATOM 696 C CA . PRO A 1 88 ? 2.570 -10.532 22.723 1.00 66.50 88 PRO A CA 1
ATOM 697 C C . PRO A 1 88 ? 2.244 -11.985 22.367 1.00 66.50 88 PRO A C 1
ATOM 699 O O . PRO A 1 88 ? 1.086 -12.307 22.092 1.00 66.50 88 PRO A O 1
ATOM 702 N N . VAL A 1 89 ? 3.248 -12.861 22.390 1.00 66.19 89 VAL A N 1
ATOM 703 C CA . VAL A 1 89 ? 3.008 -14.307 22.364 1.00 66.19 89 VAL A CA 1
ATOM 704 C C . VAL A 1 89 ? 2.333 -14.657 23.687 1.00 66.19 89 VAL A C 1
ATOM 706 O O . VAL A 1 89 ? 2.945 -14.519 24.743 1.00 66.19 89 VAL A O 1
ATOM 709 N N . SER A 1 90 ? 1.060 -15.048 23.639 1.00 63.56 90 SER A N 1
ATOM 710 C CA . SER A 1 90 ? 0.433 -15.723 24.778 1.00 63.56 90 SER A CA 1
ATOM 711 C C . SER A 1 90 ? 0.857 -17.187 24.731 1.00 63.56 90 SER A C 1
ATOM 713 O O . SER A 1 90 ? 0.680 -17.831 23.696 1.00 63.56 90 SER A O 1
ATOM 715 N N . ALA A 1 91 ? 1.490 -17.645 25.810 1.00 55.94 91 ALA A N 1
ATOM 716 C CA . ALA A 1 91 ? 1.863 -19.038 26.037 1.00 55.94 91 ALA A CA 1
ATOM 717 C C . ALA A 1 91 ? 0.682 -19.837 26.599 1.00 55.94 91 ALA A C 1
ATOM 719 O O . ALA A 1 91 ? -0.152 -19.220 27.303 1.00 55.94 91 ALA A O 1
#

pLDDT: mean 86.03, std 12.1, range [47.94, 96.25]

Radius of gyration: 14.38 Å; chains: 1; bounding box: 32×32×42 Å

Foldseek 3Di:
DDDQPDAAWWFDFPPDIDFDADAPLCVQWPAPPVDDDDHPPDDPCPVDPVTDTHTPDHGPDPDRGRYSVSVRVVRCVVVVHDTPVPDDDDD

Sequence (91 aa):
MPRLPRVGCVYADETHWWWIVPADSDYALRWPDAAHYATGAVLPDAPHTDRLPTLIHRPSGTVPYTPPIPLYLALCRVTGTTPTWSRPVSA